Protein AF-A0A0W7WQQ8-F1 (afdb_monomer)

Structure (mmCIF, N/CA/C/O backbone):
data_AF-A0A0W7WQQ8-F1
#
_entry.id   AF-A0A0W7WQQ8-F1
#
loop_
_atom_site.group_PDB
_atom_site.id
_atom_site.type_symbol
_atom_site.label_atom_id
_atom_site.label_alt_id
_atom_site.label_comp_id
_atom_site.label_asym_id
_atom_site.label_entity_id
_atom_site.label_seq_id
_atom_site.pdbx_PDB_ins_code
_atom_site.Cartn_x
_atom_site.Cartn_y
_atom_site.Cartn_z
_atom_site.occupancy
_atom_site.B_iso_or_equiv
_atom_site.auth_seq_id
_atom_site.auth_comp_id
_atom_site.auth_asym_id
_atom_site.auth_atom_id
_atom_site.pdbx_PDB_model_num
ATOM 1 N N . MET A 1 1 ? 12.202 11.917 -20.522 1.00 58.84 1 MET A N 1
ATOM 2 C CA . MET A 1 1 ? 11.085 10.964 -20.682 1.00 58.84 1 MET A CA 1
ATOM 3 C C . MET A 1 1 ? 10.597 10.649 -19.288 1.00 58.84 1 MET A C 1
ATOM 5 O O . MET A 1 1 ? 11.423 10.273 -18.470 1.00 58.84 1 MET A O 1
ATOM 9 N N . THR A 1 2 ? 9.330 10.904 -18.974 1.00 77.31 2 THR A N 1
ATOM 10 C CA . THR A 1 2 ? 8.872 10.809 -17.581 1.00 77.31 2 THR A CA 1
ATOM 11 C C . THR A 1 2 ? 7.904 9.649 -17.459 1.00 77.31 2 THR A C 1
ATOM 13 O O . THR A 1 2 ? 6.738 9.777 -17.823 1.00 77.31 2 THR A O 1
ATOM 16 N N . ASN A 1 3 ? 8.406 8.512 -16.980 1.00 90.31 3 ASN A N 1
ATOM 17 C CA . ASN A 1 3 ? 7.545 7.451 -16.470 1.00 90.31 3 ASN A CA 1
ATOM 18 C C . ASN A 1 3 ? 6.736 8.004 -15.294 1.00 90.31 3 ASN A C 1
ATOM 20 O O . ASN A 1 3 ? 7.188 8.909 -14.591 1.00 90.31 3 ASN A O 1
ATOM 24 N N . ARG A 1 4 ? 5.525 7.494 -15.089 1.00 94.44 4 ARG A N 1
ATOM 25 C CA . ARG A 1 4 ? 4.642 7.935 -14.010 1.00 94.44 4 ARG A CA 1
ATOM 26 C C . ARG A 1 4 ? 3.781 6.781 -13.530 1.00 94.44 4 ARG A C 1
ATOM 28 O O . ARG A 1 4 ? 3.234 6.036 -14.337 1.00 94.44 4 ARG A O 1
ATOM 35 N N . ILE A 1 5 ? 3.630 6.689 -12.215 1.00 97.19 5 ILE A N 1
ATOM 36 C CA . ILE A 1 5 ? 2.663 5.816 -11.552 1.00 97.19 5 ILE A CA 1
ATOM 37 C C . ILE A 1 5 ? 1.485 6.700 -11.133 1.00 97.19 5 ILE A C 1
ATOM 39 O O . ILE A 1 5 ? 1.656 7.607 -10.321 1.00 97.19 5 ILE A O 1
ATOM 43 N N . ASP A 1 6 ? 0.311 6.455 -11.711 1.00 97.12 6 ASP A N 1
ATOM 44 C CA . ASP A 1 6 ? -0.945 7.137 -11.365 1.00 97.12 6 ASP A CA 1
ATOM 45 C C . ASP A 1 6 ? -1.723 6.385 -10.275 1.00 97.12 6 ASP A C 1
ATOM 47 O O . ASP A 1 6 ? -2.440 6.998 -9.477 1.00 97.12 6 ASP A O 1
ATOM 51 N N . GLN A 1 7 ? -1.544 5.061 -10.229 1.00 96.06 7 GLN A N 1
ATOM 52 C CA . GLN A 1 7 ? -1.990 4.172 -9.162 1.00 96.06 7 GLN A CA 1
ATOM 53 C C . GLN A 1 7 ? -0.944 3.061 -8.939 1.00 96.06 7 GLN A C 1
ATOM 55 O O . GLN A 1 7 ? -0.397 2.548 -9.917 1.00 96.06 7 GLN A O 1
ATOM 60 N N . PRO A 1 8 ? -0.652 2.662 -7.695 1.00 97.19 8 PRO A N 1
ATOM 61 C CA . PRO A 1 8 ? -1.158 3.248 -6.457 1.00 97.19 8 PRO A CA 1
ATOM 62 C C . PRO A 1 8 ? -0.500 4.607 -6.161 1.00 97.19 8 PRO A C 1
ATOM 64 O O . PRO A 1 8 ? 0.622 4.880 -6.595 1.00 97.19 8 PRO A O 1
ATOM 67 N N . ARG A 1 9 ? -1.194 5.468 -5.416 1.00 96.44 9 ARG A N 1
ATOM 68 C CA . ARG A 1 9 ? -0.664 6.744 -4.920 1.00 96.44 9 ARG A CA 1
ATOM 69 C C . ARG A 1 9 ? 0.038 6.558 -3.580 1.00 96.44 9 ARG A C 1
ATOM 71 O O . ARG A 1 9 ? -0.029 5.507 -2.941 1.00 96.44 9 ARG A O 1
ATOM 78 N N . LYS A 1 10 ? 0.735 7.613 -3.149 1.00 96.56 10 LYS A N 1
ATOM 79 C CA . LYS A 1 10 ? 1.435 7.637 -1.864 1.00 96.56 10 LYS A CA 1
ATOM 80 C C . LYS A 1 10 ? 0.469 7.289 -0.723 1.00 96.56 10 LYS A C 1
ATOM 82 O O . LYS A 1 10 ? -0.518 7.982 -0.519 1.00 96.56 10 LYS A O 1
ATOM 87 N N . LEU A 1 11 ? 0.843 6.272 0.048 1.00 96.75 11 LEU A N 1
ATOM 88 C CA . LEU A 1 11 ? 0.144 5.708 1.200 1.00 96.75 11 LEU A CA 1
ATOM 89 C C . LEU A 1 11 ? -1.204 5.048 0.895 1.00 96.75 11 LEU A C 1
ATOM 91 O O . LEU A 1 11 ? -1.916 4.738 1.847 1.00 96.75 11 LEU A O 1
ATOM 95 N N . ASP A 1 12 ? -1.541 4.761 -0.363 1.00 97.94 12 ASP A N 1
ATOM 96 C CA . ASP A 1 12 ? -2.724 3.949 -0.671 1.00 97.94 12 ASP A CA 1
ATOM 97 C C . ASP A 1 12 ? -2.625 2.568 -0.002 1.00 97.94 12 ASP A C 1
ATOM 99 O O . ASP A 1 12 ? -1.546 1.971 0.078 1.00 97.94 12 ASP A O 1
ATOM 103 N N . LEU A 1 13 ? -3.762 2.052 0.474 1.00 98.19 13 LEU A N 1
ATOM 104 C CA . LEU A 1 13 ? -3.860 0.687 0.988 1.00 98.19 13 LEU A CA 1
ATOM 105 C C . LEU A 1 13 ? -4.047 -0.287 -0.175 1.00 98.19 13 LEU A C 1
ATOM 107 O O . LEU A 1 13 ? -5.124 -0.362 -0.770 1.00 98.19 13 LEU A O 1
ATOM 111 N N . VAL A 1 14 ? -3.012 -1.067 -0.466 1.00 98.19 14 VAL A N 1
ATOM 112 C CA . VAL A 1 14 ? -3.006 -2.057 -1.545 1.00 98.19 14 VAL A CA 1
ATOM 113 C C . VAL A 1 14 ? -3.197 -3.474 -1.006 1.00 98.19 14 VAL A C 1
ATOM 115 O O . VAL A 1 14 ? -2.813 -3.793 0.122 1.00 98.19 14 VAL A O 1
ATOM 118 N N . GLY A 1 15 ? -3.818 -4.326 -1.819 1.00 97.56 15 GLY A N 1
ATOM 119 C CA . GLY A 1 15 ? -3.999 -5.749 -1.540 1.00 97.56 15 GLY A CA 1
ATOM 120 C C . GLY A 1 15 ? -2.983 -6.627 -2.268 1.00 97.56 15 GLY A C 1
ATOM 121 O O . GLY A 1 15 ? -1.928 -6.163 -2.698 1.00 97.56 15 GLY A O 1
ATOM 122 N N . ASN A 1 16 ? -3.337 -7.903 -2.418 1.00 96.81 16 ASN A N 1
ATOM 123 C CA . ASN A 1 16 ? -2.688 -8.812 -3.355 1.00 96.81 16 ASN A CA 1
ATOM 124 C C . ASN A 1 16 ? -3.707 -9.246 -4.428 1.00 96.81 16 ASN A C 1
ATOM 126 O O . ASN A 1 16 ? -4.750 -9.782 -4.044 1.00 96.81 16 ASN A O 1
ATOM 130 N N . PRO A 1 17 ? -3.432 -9.063 -5.735 1.00 97.88 17 PRO A N 1
ATOM 131 C CA . PRO A 1 17 ? -2.242 -8.427 -6.314 1.00 97.88 17 PRO A CA 1
ATOM 132 C C . PRO A 1 17 ? -2.162 -6.920 -6.036 1.00 97.88 17 PRO A C 1
ATOM 134 O O . PRO A 1 17 ? -3.173 -6.265 -5.783 1.00 97.88 17 PRO A O 1
ATOM 137 N N . VAL A 1 18 ? -0.953 -6.358 -6.121 1.00 98.25 18 VAL A N 1
ATOM 138 C CA . VAL A 1 18 ? -0.763 -4.903 -6.184 1.00 98.25 18 VAL A CA 1
ATOM 139 C C . VAL A 1 18 ? -1.057 -4.456 -7.613 1.00 98.25 18 VAL A C 1
ATOM 141 O O . VAL A 1 18 ? -0.478 -4.972 -8.567 1.00 98.25 18 VAL A O 1
ATOM 144 N N . HIS A 1 19 ? -1.972 -3.504 -7.767 1.00 97.94 19 HIS A N 1
ATOM 145 C CA . HIS A 1 19 ? -2.362 -2.960 -9.064 1.00 97.94 19 HIS A CA 1
ATOM 146 C C . HIS A 1 19 ? -1.554 -1.703 -9.370 1.00 97.94 19 HIS A C 1
ATOM 148 O O . HIS A 1 19 ? -1.648 -0.724 -8.636 1.00 97.94 19 HIS A O 1
ATOM 154 N N . LEU A 1 20 ? -0.787 -1.732 -10.455 1.00 97.56 20 LEU A N 1
ATOM 155 C CA . LEU A 1 20 ? -0.003 -0.608 -10.949 1.00 97.56 20 LEU A CA 1
ATOM 156 C C . LEU A 1 20 ? -0.658 -0.077 -12.219 1.00 97.56 20 LEU A C 1
ATOM 158 O O . LEU A 1 20 ? -1.028 -0.852 -13.098 1.00 97.56 20 LEU A O 1
ATOM 162 N N . GLY A 1 21 ? -0.765 1.234 -12.355 1.00 97.88 21 GLY A N 1
ATOM 163 C CA . GLY A 1 21 ? -1.233 1.873 -13.573 1.00 97.88 21 GLY A CA 1
ATOM 164 C C . GLY A 1 21 ? -0.631 3.253 -13.738 1.00 97.88 21 GLY A C 1
ATOM 165 O O . GLY A 1 21 ? -0.329 3.933 -12.756 1.00 97.88 21 GLY A O 1
ATOM 166 N N . GLY A 1 22 ? -0.442 3.659 -14.985 1.00 97.06 22 GLY A N 1
ATOM 167 C CA . GLY A 1 22 ? 0.186 4.931 -15.294 1.00 97.06 22 GLY A CA 1
ATOM 168 C C . GLY A 1 22 ? 0.561 5.057 -16.758 1.00 97.06 22 GLY A C 1
ATOM 169 O O . GLY A 1 22 ? -0.063 4.449 -17.630 1.00 97.06 22 GLY A O 1
ATOM 170 N N . ILE A 1 23 ? 1.582 5.872 -17.012 1.00 95.69 23 ILE A N 1
ATOM 171 C CA . ILE A 1 23 ? 2.083 6.179 -18.350 1.00 95.69 23 ILE A CA 1
ATOM 172 C C . ILE A 1 23 ? 3.601 6.020 -18.347 1.00 95.69 23 ILE A C 1
ATOM 174 O O . ILE A 1 23 ? 4.276 6.490 -17.429 1.00 95.69 23 ILE A O 1
ATOM 178 N N . GLY A 1 24 ? 4.149 5.373 -19.368 1.00 93.56 24 GLY A N 1
ATOM 179 C CA . GLY A 1 24 ? 5.587 5.170 -19.472 1.00 93.56 24 GLY A CA 1
ATOM 180 C C . GLY A 1 24 ? 6.031 4.773 -20.870 1.00 93.56 24 GLY A C 1
ATOM 181 O O . GLY A 1 24 ? 5.213 4.489 -21.743 1.00 93.56 24 GLY A O 1
ATOM 182 N N . THR A 1 25 ? 7.341 4.784 -21.064 1.00 91.31 25 THR A N 1
ATOM 183 C CA . THR A 1 25 ? 8.018 4.230 -22.238 1.00 91.31 25 THR A CA 1
ATOM 184 C C . THR A 1 25 ? 9.347 3.660 -21.776 1.00 91.31 25 THR A C 1
ATOM 186 O O . THR A 1 25 ? 9.940 4.173 -20.832 1.00 91.31 25 THR A O 1
ATOM 189 N N . GLY A 1 26 ? 9.826 2.633 -22.461 1.00 85.12 26 GLY A N 1
ATOM 190 C CA . GLY A 1 26 ? 11.171 2.115 -22.269 1.00 85.12 26 GLY A CA 1
ATOM 191 C C . GLY A 1 26 ? 11.833 1.783 -23.591 1.00 85.12 26 GLY A C 1
ATOM 192 O O . GLY A 1 26 ? 11.204 1.861 -24.653 1.00 85.12 26 GLY A O 1
ATOM 193 N N . HIS A 1 27 ? 13.105 1.400 -23.526 1.00 83.69 27 HIS A N 1
ATOM 194 C CA . HIS A 1 27 ? 13.779 0.788 -24.665 1.00 83.69 27 HIS A CA 1
ATOM 195 C C . HIS A 1 27 ? 12.968 -0.430 -25.140 1.00 83.69 27 HIS A C 1
ATOM 197 O O . HIS A 1 27 ? 12.529 -1.232 -24.317 1.00 83.69 27 HIS A O 1
ATOM 203 N N . GLU A 1 28 ? 12.688 -0.518 -26.445 1.00 85.94 28 GLU A N 1
ATOM 204 C CA . GLU A 1 28 ? 11.826 -1.565 -27.030 1.00 85.94 28 GLU A CA 1
ATOM 205 C C . GLU A 1 28 ? 10.435 -1.665 -26.370 1.00 85.94 28 GLU A C 1
ATOM 207 O O . GLU A 1 28 ? 9.842 -2.738 -26.265 1.00 85.94 28 GLU A O 1
ATOM 212 N N . ALA A 1 29 ? 9.923 -0.533 -25.877 1.00 89.56 29 ALA A N 1
ATOM 213 C CA . ALA A 1 29 ? 8.667 -0.427 -25.140 1.00 89.56 29 ALA A CA 1
ATOM 214 C C . ALA A 1 29 ? 8.639 -1.256 -23.846 1.00 89.56 29 ALA A C 1
ATOM 216 O O . ALA A 1 29 ? 7.561 -1.490 -23.314 1.00 89.56 29 ALA A O 1
ATOM 217 N N . THR A 1 30 ? 9.784 -1.707 -23.327 1.00 94.06 30 THR A N 1
ATOM 218 C CA . THR A 1 30 ? 9.840 -2.577 -22.148 1.00 94.06 30 THR A CA 1
ATOM 219 C C . THR A 1 30 ? 10.095 -1.772 -20.881 1.00 94.06 30 THR A C 1
ATOM 221 O O . THR A 1 30 ? 11.072 -1.032 -20.771 1.00 94.06 30 THR A O 1
ATOM 224 N N . LEU A 1 31 ? 9.214 -1.950 -19.900 1.00 95.69 31 LEU A N 1
ATOM 225 C CA . LEU A 1 31 ? 9.344 -1.426 -18.548 1.00 95.69 31 LEU A CA 1
ATOM 226 C C . LEU A 1 31 ? 9.397 -2.573 -17.550 1.00 95.69 31 LEU A C 1
ATOM 228 O O . LEU A 1 31 ? 8.853 -3.654 -17.771 1.00 95.69 31 LEU A O 1
ATOM 232 N N . HIS A 1 32 ? 10.013 -2.297 -16.413 1.00 97.50 32 HIS A N 1
ATOM 233 C CA . HIS A 1 32 ? 10.100 -3.206 -15.287 1.00 97.50 32 HIS A CA 1
ATOM 234 C C . HIS A 1 32 ? 9.329 -2.636 -14.109 1.00 97.50 32 HIS A C 1
ATOM 236 O O . HIS A 1 32 ? 9.222 -1.418 -13.953 1.00 97.50 32 HIS A O 1
ATOM 242 N N . TYR A 1 33 ? 8.812 -3.521 -1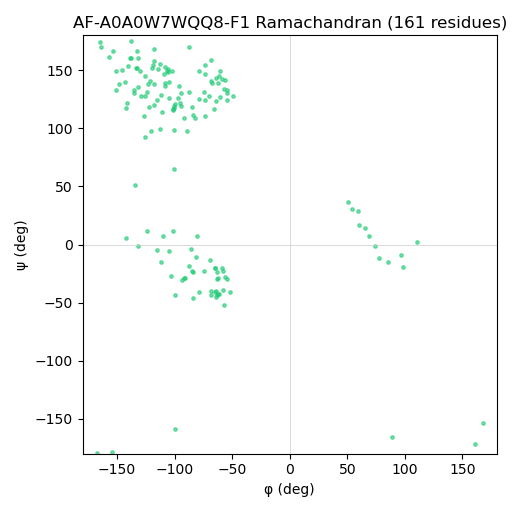3.263 1.00 98.12 33 TYR A N 1
ATOM 243 C CA . TYR A 1 33 ? 8.335 -3.144 -11.944 1.00 98.12 33 TYR A CA 1
ATOM 244 C C . TYR A 1 33 ? 9.104 -3.886 -10.857 1.00 98.12 33 TYR A C 1
ATOM 246 O O . TYR A 1 33 ? 9.551 -5.018 -11.051 1.00 98.12 33 TYR A O 1
ATOM 254 N N . ARG A 1 34 ? 9.200 -3.256 -9.686 1.00 98.50 34 ARG A N 1
ATOM 255 C CA . ARG A 1 34 ? 9.653 -3.871 -8.434 1.00 98.50 34 ARG A CA 1
ATOM 256 C C . ARG A 1 34 ? 8.717 -3.451 -7.310 1.00 98.50 34 ARG A C 1
ATOM 258 O O . ARG A 1 34 ? 8.432 -2.268 -7.161 1.00 98.50 34 ARG A O 1
ATOM 265 N N . VAL A 1 35 ? 8.239 -4.409 -6.526 1.00 98.69 35 VAL A N 1
ATOM 266 C CA . VAL A 1 35 ? 7.456 -4.168 -5.309 1.00 98.69 35 VAL A CA 1
ATOM 267 C C . VAL A 1 35 ? 8.180 -4.816 -4.141 1.00 98.69 35 VAL A C 1
ATOM 269 O O . VAL A 1 35 ? 8.349 -6.033 -4.143 1.00 98.69 35 VAL A O 1
ATOM 272 N N . GLY A 1 36 ? 8.606 -4.033 -3.152 1.00 98.25 36 GLY A N 1
ATOM 273 C CA . GLY A 1 36 ? 9.372 -4.572 -2.029 1.00 98.25 36 GLY A CA 1
ATOM 274 C C . GLY A 1 36 ? 9.471 -3.657 -0.819 1.00 98.25 36 GLY A C 1
ATOM 275 O O . GLY A 1 36 ? 9.033 -2.511 -0.854 1.00 98.25 36 GLY A O 1
ATOM 276 N N . ASP A 1 37 ? 10.058 -4.174 0.256 1.00 97.69 37 ASP A N 1
ATOM 277 C CA . ASP A 1 37 ? 10.292 -3.451 1.516 1.00 97.69 37 ASP A CA 1
ATOM 278 C C . ASP A 1 37 ? 11.766 -3.428 1.952 1.00 97.69 37 ASP A C 1
ATOM 280 O O . ASP A 1 37 ? 12.080 -3.065 3.084 1.00 97.69 37 ASP A O 1
ATOM 284 N N . GLY A 1 38 ? 12.671 -3.840 1.062 1.00 95.56 38 GLY A N 1
ATOM 285 C CA . GLY A 1 38 ? 14.097 -4.008 1.344 1.00 95.56 38 GLY A CA 1
ATOM 286 C C . GLY A 1 38 ? 14.465 -5.365 1.954 1.00 95.56 38 GLY A C 1
ATOM 287 O O . GLY A 1 38 ? 15.637 -5.727 1.914 1.00 95.56 38 GLY A O 1
ATOM 288 N N . HIS A 1 39 ? 13.499 -6.140 2.463 1.00 96.62 39 HIS A N 1
ATOM 289 C CA . HIS A 1 39 ? 13.713 -7.518 2.921 1.00 96.62 39 HIS A CA 1
ATOM 290 C C . HIS A 1 39 ? 13.258 -8.543 1.876 1.00 96.62 39 HIS A C 1
ATOM 292 O O . HIS A 1 39 ? 13.938 -9.537 1.626 1.00 96.62 39 HIS A O 1
ATOM 298 N N . ALA A 1 40 ? 12.098 -8.311 1.263 1.00 97.75 40 ALA A N 1
ATOM 299 C CA . ALA A 1 40 ? 11.599 -9.107 0.154 1.00 97.75 40 ALA A CA 1
ATOM 300 C C . ALA A 1 40 ? 11.175 -8.199 -0.999 1.00 97.75 40 ALA A C 1
ATOM 302 O O . ALA A 1 40 ? 10.702 -7.079 -0.794 1.00 97.75 40 ALA A O 1
ATOM 303 N N . GLU A 1 41 ? 11.305 -8.713 -2.217 1.00 97.75 41 GLU A N 1
ATOM 304 C CA . GLU A 1 41 ? 10.871 -8.027 -3.423 1.00 97.75 41 GLU A CA 1
ATOM 305 C C . GLU A 1 41 ? 10.238 -8.990 -4.425 1.00 97.75 41 GLU A C 1
ATO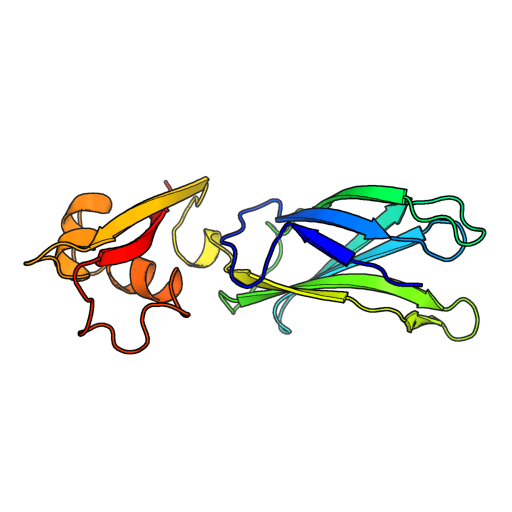M 307 O O . GLU A 1 41 ? 10.520 -10.189 -4.448 1.00 97.75 41 GLU A O 1
ATOM 312 N N . VAL A 1 42 ? 9.362 -8.434 -5.254 1.00 98.31 42 VAL A N 1
ATOM 313 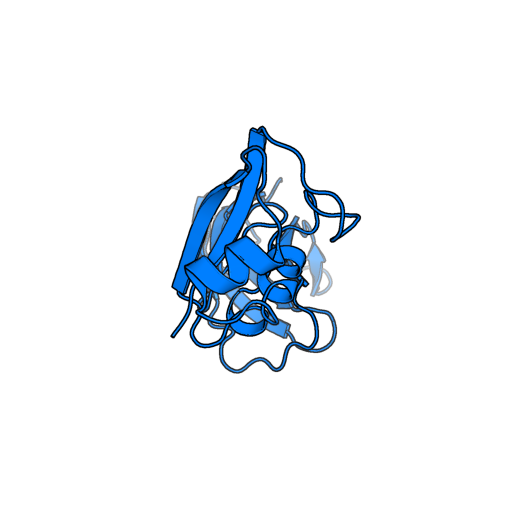C CA . VAL A 1 42 ? 8.793 -9.081 -6.431 1.00 98.31 42 VAL A CA 1
ATOM 314 C C . VAL A 1 42 ? 9.047 -8.179 -7.619 1.00 98.31 42 VAL A C 1
ATOM 316 O O . VAL A 1 42 ? 8.698 -6.998 -7.591 1.00 98.31 42 VAL A O 1
ATOM 319 N N . THR A 1 43 ? 9.628 -8.744 -8.667 1.00 98.25 43 THR A N 1
ATOM 320 C CA . THR A 1 43 ? 9.934 -8.036 -9.905 1.00 98.25 43 THR A CA 1
ATOM 321 C C . THR A 1 43 ? 9.179 -8.642 -11.079 1.00 98.25 43 THR A C 1
ATOM 323 O O . THR A 1 43 ? 8.730 -9.789 -11.043 1.00 98.25 43 THR A O 1
ATOM 326 N N . GLY A 1 44 ? 9.009 -7.849 -12.127 1.00 97.81 44 GLY A N 1
ATOM 327 C CA . GLY A 1 44 ? 8.450 -8.292 -13.396 1.00 97.81 44 GLY A CA 1
ATOM 328 C C . GLY A 1 44 ? 8.665 -7.239 -14.470 1.00 97.81 44 GLY A C 1
ATOM 329 O O . GLY A 1 44 ? 9.276 -6.199 -14.220 1.00 97.81 44 GLY A O 1
ATOM 330 N N . HIS A 1 45 ? 8.181 -7.515 -15.673 1.00 97.12 45 HIS A N 1
ATOM 331 C CA . HIS A 1 45 ? 8.273 -6.604 -16.806 1.00 97.12 45 HIS A CA 1
ATOM 332 C C . HIS A 1 45 ? 6.971 -6.602 -17.602 1.00 97.12 45 HIS A C 1
ATOM 334 O O . HIS A 1 45 ? 6.145 -7.507 -17.469 1.00 97.12 45 HIS A O 1
ATOM 340 N N . PHE A 1 46 ? 6.777 -5.554 -18.390 1.00 96.25 46 PHE A N 1
ATOM 341 C CA . PHE A 1 46 ? 5.611 -5.360 -19.238 1.00 96.25 46 PHE A CA 1
ATOM 342 C C . PHE A 1 46 ? 5.951 -4.407 -20.381 1.00 96.25 46 PHE A C 1
ATOM 344 O O . PHE A 1 46 ? 6.910 -3.639 -20.298 1.00 96.25 46 PHE A O 1
ATOM 351 N N . ASN A 1 47 ? 5.132 -4.431 -21.430 1.00 95.00 47 ASN A N 1
ATOM 352 C CA . ASN A 1 47 ? 5.271 -3.508 -22.545 1.00 95.00 47 ASN A CA 1
ATOM 353 C C . ASN A 1 47 ? 4.343 -2.299 -22.383 1.00 95.00 47 ASN A C 1
ATOM 355 O O . ASN A 1 47 ? 3.170 -2.448 -22.035 1.00 95.00 47 ASN A O 1
ATOM 359 N N . ALA A 1 48 ? 4.862 -1.105 -22.656 1.00 93.44 48 ALA A N 1
ATOM 360 C CA . ALA A 1 48 ? 4.105 0.134 -22.755 1.00 93.44 48 ALA A CA 1
ATOM 361 C C . ALA A 1 48 ? 4.794 1.093 -23.735 1.00 93.44 48 ALA A C 1
ATOM 363 O O . ALA A 1 48 ? 5.998 1.334 -23.640 1.00 93.44 48 ALA A O 1
ATOM 364 N N . GLY A 1 49 ? 4.012 1.677 -24.643 1.00 88.56 49 GLY A N 1
ATOM 365 C CA . GLY A 1 49 ? 4.518 2.639 -25.621 1.00 88.56 49 GLY A CA 1
ATOM 366 C C . GLY A 1 49 ? 5.022 2.006 -26.918 1.00 88.56 49 GLY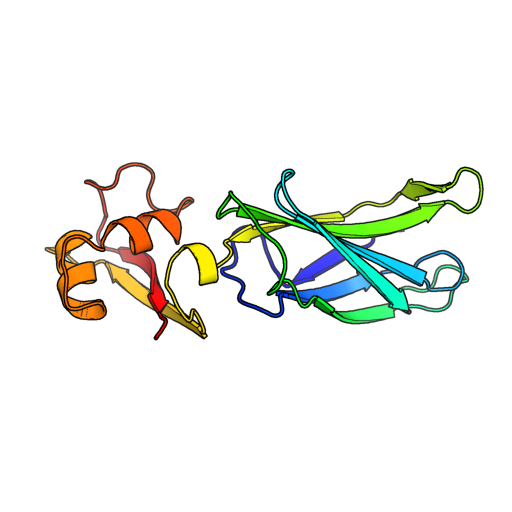 A C 1
ATOM 367 O O . GLY A 1 49 ? 4.708 0.854 -27.214 1.00 88.56 49 GLY A O 1
ATOM 368 N N . GLY A 1 50 ? 5.757 2.796 -27.707 1.00 80.69 50 GLY A N 1
ATOM 369 C CA . GLY A 1 50 ? 6.178 2.452 -29.077 1.00 80.69 50 GLY A CA 1
ATOM 370 C C . GLY A 1 50 ? 7.647 2.049 -29.247 1.00 80.69 50 GLY A C 1
ATOM 371 O O . GLY A 1 50 ? 8.045 1.642 -30.333 1.00 80.69 50 GLY A O 1
ATOM 372 N N . GLY A 1 51 ? 8.469 2.136 -28.195 1.00 74.31 51 GLY A N 1
ATOM 373 C CA . GLY A 1 51 ? 9.882 1.730 -28.223 1.00 74.31 51 GLY A CA 1
ATOM 374 C C . GLY A 1 51 ? 10.843 2.709 -28.908 1.00 74.31 51 GLY A C 1
ATOM 375 O O . GLY A 1 51 ? 12.051 2.600 -28.694 1.00 74.31 51 GLY A O 1
ATOM 376 N N . SER A 1 52 ? 10.328 3.710 -29.630 1.00 81.00 52 SER A N 1
ATOM 377 C CA . SER A 1 52 ? 11.066 4.874 -30.150 1.00 81.00 52 SER A CA 1
ATOM 378 C C . SER A 1 52 ? 10.858 6.151 -29.322 1.00 81.00 52 SER A C 1
ATOM 380 O O . SER A 1 52 ? 11.287 7.233 -29.721 1.00 81.00 52 SER A O 1
ATOM 382 N N . GLY A 1 53 ? 10.266 6.026 -28.129 1.00 78.81 53 GLY A N 1
ATOM 383 C CA . GLY A 1 53 ? 10.075 7.119 -27.169 1.00 78.81 53 GLY A CA 1
ATOM 384 C C . GLY A 1 53 ? 8.624 7.567 -26.984 1.00 78.81 53 GLY A C 1
ATOM 385 O O . GLY A 1 53 ? 8.375 8.493 -26.213 1.00 78.81 53 GLY A O 1
ATOM 386 N N . GLU A 1 54 ? 7.664 6.927 -27.654 1.00 90.44 54 GLU A N 1
ATOM 387 C CA . GLU A 1 54 ? 6.234 7.167 -27.471 1.00 90.44 54 GLU A CA 1
ATOM 388 C C . GLU A 1 54 ? 5.752 6.563 -26.153 1.00 90.44 54 GLU A C 1
ATOM 390 O O . GLU A 1 54 ? 5.875 5.360 -25.922 1.00 90.44 54 GLU A O 1
ATOM 395 N N . HIS A 1 55 ? 5.135 7.385 -25.310 1.00 92.38 55 HIS A N 1
ATOM 396 C CA . HIS A 1 55 ? 4.528 6.942 -24.061 1.00 92.38 55 HIS A CA 1
ATOM 397 C C . HIS A 1 55 ? 3.220 6.186 -24.291 1.00 92.38 55 HIS A C 1
ATOM 399 O O . HIS A 1 55 ? 2.319 6.672 -24.974 1.00 92.38 55 HIS A O 1
ATOM 405 N N . GLY A 1 56 ? 3.087 5.027 -23.650 1.00 94.06 56 GLY A N 1
ATOM 406 C CA . GLY A 1 56 ? 1.850 4.256 -23.595 1.00 94.06 56 GLY A CA 1
ATOM 407 C C . GLY A 1 56 ? 1.264 4.214 -22.190 1.00 94.06 56 GLY A C 1
ATOM 408 O O . GLY A 1 56 ? 1.974 4.354 -21.191 1.00 94.06 56 GLY A O 1
ATOM 409 N N . GLN A 1 57 ? -0.049 4.003 -22.114 1.00 96.12 57 GLN A N 1
ATOM 410 C CA . GLN A 1 57 ? -0.703 3.652 -20.857 1.00 96.12 57 GLN A CA 1
ATOM 411 C C . GLN A 1 57 ? -0.370 2.208 -20.486 1.00 96.12 57 GLN A C 1
ATOM 413 O O . GLN A 1 57 ? -0.269 1.346 -21.359 1.00 96.12 57 GLN A O 1
ATOM 418 N N . PHE A 1 58 ? -0.260 1.935 -19.191 1.00 96.38 58 PHE A N 1
ATOM 419 C CA . PHE A 1 58 ? -0.114 0.578 -18.682 1.00 96.38 58 PHE A CA 1
ATOM 420 C C . PHE A 1 58 ? -1.053 0.313 -17.509 1.00 96.38 58 PHE A C 1
ATOM 422 O O . PHE A 1 58 ? -1.397 1.215 -16.743 1.00 96.38 58 PHE A O 1
ATOM 429 N N . HIS A 1 59 ? -1.425 -0.958 -17.353 1.00 97.75 59 HIS A N 1
ATOM 430 C CA . HIS A 1 59 ? -2.059 -1.495 -16.155 1.00 97.75 59 HIS A CA 1
ATOM 431 C C . HIS A 1 59 ? -1.514 -2.903 -15.916 1.00 97.75 59 HIS A C 1
ATOM 433 O O . HIS A 1 59 ? -1.694 -3.797 -16.740 1.00 97.75 59 HIS A O 1
ATOM 439 N N . VAL A 1 60 ? -0.835 -3.094 -14.790 1.00 97.62 60 VAL A N 1
ATOM 440 C CA . VAL A 1 60 ? -0.148 -4.334 -14.425 1.00 97.62 60 VAL A CA 1
ATOM 441 C C . VAL A 1 60 ? -0.624 -4.796 -13.056 1.00 97.62 60 VAL A C 1
ATOM 443 O O . VAL A 1 60 ? -0.907 -3.987 -12.173 1.00 97.62 60 VAL A O 1
ATOM 446 N N . LYS A 1 61 ? -0.714 -6.113 -12.874 1.00 98.31 61 LYS A N 1
ATOM 447 C CA . LYS A 1 61 ? -0.993 -6.746 -11.583 1.00 98.31 61 LYS A CA 1
ATOM 448 C C . LYS A 1 61 ? 0.267 -7.466 -11.120 1.00 98.31 61 LYS A C 1
ATOM 450 O O . LYS A 1 61 ? 0.677 -8.434 -11.752 1.00 98.31 61 LYS A O 1
ATOM 455 N N . ALA A 1 62 ? 0.861 -7.003 -10.030 1.00 98.00 62 ALA A N 1
ATOM 456 C CA . ALA A 1 62 ? 1.978 -7.674 -9.384 1.00 98.00 62 ALA A CA 1
ATOM 457 C C . ALA A 1 62 ? 1.436 -8.619 -8.301 1.00 98.00 62 ALA A C 1
ATOM 459 O O . ALA A 1 62 ? 0.935 -8.159 -7.274 1.00 98.00 62 ALA A O 1
ATOM 460 N N . ASP A 1 63 ? 1.507 -9.934 -8.527 1.00 98.06 63 ASP A N 1
ATOM 461 C CA . ASP A 1 63 ? 1.214 -10.918 -7.477 1.00 98.06 63 ASP A CA 1
ATOM 462 C C . ASP A 1 63 ? 2.371 -10.958 -6.478 1.00 98.06 63 ASP A C 1
ATOM 464 O O . ASP A 1 63 ? 3.476 -11.406 -6.785 1.00 98.06 63 ASP A O 1
ATOM 468 N N . VAL A 1 64 ? 2.100 -10.473 -5.272 1.00 97.75 64 VAL A N 1
ATOM 469 C CA . VAL A 1 64 ? 3.060 -10.386 -4.173 1.00 97.75 64 VAL A CA 1
ATOM 470 C C . VAL A 1 64 ? 2.751 -11.371 -3.046 1.00 97.75 64 VAL A C 1
ATOM 472 O O . VAL A 1 64 ? 3.408 -11.351 -2.006 1.00 97.75 64 VAL A O 1
ATOM 475 N N . GLY A 1 65 ? 1.782 -12.272 -3.234 1.00 94.44 65 GLY A N 1
ATOM 476 C CA . GLY A 1 65 ? 1.270 -13.145 -2.172 1.00 94.44 65 GLY A CA 1
ATOM 477 C C . GLY A 1 65 ? 2.295 -14.126 -1.598 1.00 94.44 65 GLY A C 1
ATOM 478 O O . GLY A 1 65 ? 2.164 -14.568 -0.456 1.00 94.44 65 GLY A O 1
ATOM 479 N N . LYS A 1 66 ? 3.339 -14.462 -2.367 1.00 94.81 66 LYS A N 1
ATOM 480 C CA . LYS A 1 66 ? 4.425 -15.352 -1.922 1.00 94.81 66 LYS A CA 1
ATOM 481 C C . LYS A 1 66 ? 5.560 -14.616 -1.204 1.00 94.81 66 LYS A C 1
ATOM 483 O O . LYS A 1 66 ?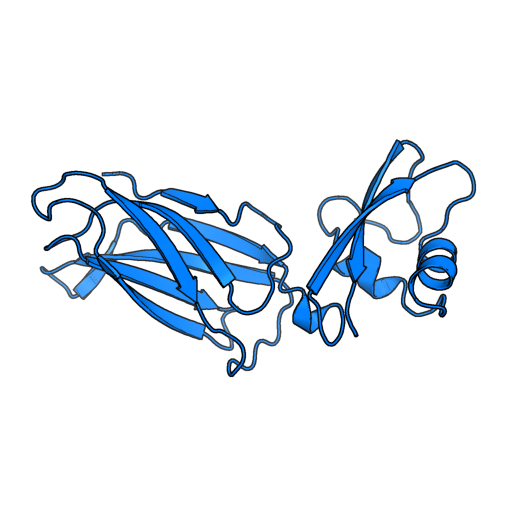 6.320 -15.263 -0.480 1.00 94.81 66 LYS A O 1
ATOM 488 N N . ALA A 1 67 ? 5.671 -13.300 -1.378 1.00 96.62 67 ALA A N 1
ATOM 489 C CA . ALA A 1 67 ? 6.741 -12.509 -0.787 1.00 96.62 67 ALA A CA 1
ATOM 490 C C . ALA A 1 67 ? 6.601 -12.433 0.739 1.00 96.62 67 ALA A C 1
ATOM 492 O O . ALA A 1 67 ? 5.505 -12.319 1.292 1.00 96.62 67 ALA A O 1
ATOM 493 N N . LYS A 1 68 ? 7.735 -12.508 1.440 1.00 96.50 68 LYS A N 1
ATOM 494 C CA . LYS A 1 68 ? 7.803 -12.467 2.906 1.00 96.50 68 LYS A CA 1
ATOM 495 C C . LYS A 1 68 ? 8.217 -11.078 3.377 1.00 96.50 68 LYS A C 1
ATOM 497 O O . LYS A 1 68 ? 9.291 -10.900 3.946 1.00 96.50 68 LYS A O 1
ATOM 502 N N . PHE A 1 69 ? 7.359 -10.097 3.106 1.00 97.69 69 PHE A N 1
ATOM 503 C CA . PHE A 1 69 ? 7.545 -8.733 3.598 1.00 97.69 69 PHE A CA 1
ATOM 504 C C . PHE A 1 69 ? 7.543 -8.707 5.129 1.00 97.69 69 PHE A C 1
ATOM 506 O O . PHE A 1 69 ? 6.790 -9.449 5.766 1.00 97.69 69 PHE A O 1
ATOM 513 N N . GLN A 1 70 ? 8.348 -7.827 5.705 1.00 97.06 70 GLN A N 1
ATOM 514 C CA . GLN A 1 70 ? 8.476 -7.530 7.129 1.00 97.06 70 GLN A CA 1
ATOM 515 C C . GLN A 1 70 ? 7.973 -6.123 7.487 1.00 97.06 70 GLN A C 1
ATOM 517 O O . GLN A 1 70 ? 7.693 -5.868 8.658 1.00 97.06 70 GLN A O 1
ATOM 522 N N . SER A 1 71 ? 7.784 -5.246 6.499 1.00 96.75 71 SER A N 1
ATOM 523 C CA . SER A 1 71 ? 7.197 -3.914 6.663 1.00 96.75 71 SER A CA 1
ATOM 524 C C . SER A 1 71 ? 5.773 -3.847 6.121 1.00 96.75 71 SER A C 1
ATOM 526 O O . SER A 1 71 ? 5.429 -4.508 5.143 1.00 96.75 71 SER A O 1
ATOM 528 N N . ASP A 1 72 ? 4.938 -3.014 6.738 1.00 96.94 72 ASP A N 1
ATOM 529 C CA . ASP A 1 72 ? 3.624 -2.664 6.183 1.00 96.94 72 ASP A CA 1
ATOM 530 C C . ASP A 1 72 ? 3.747 -1.705 5.007 1.00 96.94 72 ASP A C 1
ATOM 532 O O . ASP A 1 72 ? 2.839 -1.620 4.190 1.00 96.94 72 ASP A O 1
ATOM 536 N N . GLN A 1 73 ? 4.855 -0.974 4.928 1.00 97.94 73 GLN A N 1
ATOM 537 C CA . GLN A 1 73 ? 5.112 -0.015 3.874 1.00 97.94 73 GLN A CA 1
ATOM 538 C C . GLN A 1 73 ? 5.950 -0.671 2.781 1.00 97.94 73 GLN A C 1
ATOM 540 O O . GLN A 1 73 ? 7.057 -1.137 3.049 1.00 97.94 73 GLN A O 1
ATOM 545 N N . LEU A 1 74 ? 5.427 -0.675 1.556 1.00 98.50 74 LEU A N 1
ATOM 546 C CA . LEU A 1 74 ? 6.135 -1.158 0.372 1.00 98.50 74 LEU A CA 1
ATOM 547 C C . LEU A 1 74 ? 6.524 0.017 -0.527 1.00 98.50 74 LEU A C 1
ATOM 549 O O . LEU A 1 74 ? 5.851 1.053 -0.567 1.00 98.50 74 LEU A O 1
ATOM 553 N N . LEU A 1 75 ? 7.600 -0.168 -1.279 1.00 98.50 75 LEU A N 1
ATOM 554 C CA . LEU A 1 75 ? 7.986 0.662 -2.407 1.00 98.50 75 LEU A CA 1
ATOM 555 C C . LEU A 1 75 ? 7.566 -0.050 -3.689 1.00 98.50 75 LEU A C 1
ATOM 557 O O . LEU A 1 75 ? 8.010 -1.161 -3.967 1.00 98.50 75 LEU A O 1
ATOM 561 N N . VAL A 1 76 ? 6.700 0.603 -4.452 1.00 98.50 76 VAL A N 1
ATOM 562 C CA . VAL A 1 76 ? 6.272 0.200 -5.789 1.00 98.50 76 VAL A CA 1
ATOM 563 C C . VAL A 1 76 ? 7.048 1.044 -6.779 1.00 98.50 76 VAL A C 1
ATOM 565 O O . VAL A 1 76 ? 6.925 2.267 -6.787 1.00 98.50 76 VAL A O 1
ATOM 568 N N . GLN A 1 77 ? 7.859 0.400 -7.600 1.00 98.31 77 GLN A N 1
ATOM 569 C CA . GLN A 1 77 ? 8.749 1.063 -8.533 1.00 98.31 77 GLN A CA 1
ATOM 570 C C . GLN A 1 77 ? 8.444 0.629 -9.955 1.00 98.31 77 GLN A C 1
ATOM 572 O O . GLN A 1 77 ? 8.182 -0.548 -10.189 1.00 98.31 77 GLN A O 1
ATOM 577 N N . VAL A 1 78 ? 8.506 1.578 -10.887 1.00 97.75 78 VAL A N 1
ATOM 578 C CA . VAL A 1 78 ? 8.507 1.330 -12.332 1.00 97.75 78 VAL A CA 1
ATOM 579 C C . VAL A 1 78 ? 9.753 1.982 -12.907 1.00 97.75 78 VAL A C 1
ATOM 581 O O . VAL A 1 78 ? 10.059 3.127 -12.572 1.00 97.75 78 VAL A O 1
ATOM 584 N N . PHE A 1 79 ? 10.498 1.249 -13.724 1.00 96.19 79 PHE A N 1
ATOM 585 C CA . PHE A 1 79 ? 11.792 1.696 -14.227 1.00 96.19 79 PHE A CA 1
ATOM 586 C C . PHE A 1 79 ? 12.137 1.058 -15.569 1.00 96.19 79 PHE A C 1
ATOM 588 O O . PHE A 1 79 ? 11.521 0.083 -16.001 1.00 96.19 79 PHE A O 1
ATOM 595 N N . GLU A 1 80 ? 13.147 1.622 -16.216 1.00 94.25 80 GLU A N 1
ATOM 596 C CA . GLU A 1 80 ? 13.749 1.099 -17.437 1.00 94.25 80 GLU A CA 1
ATOM 597 C C . GLU A 1 80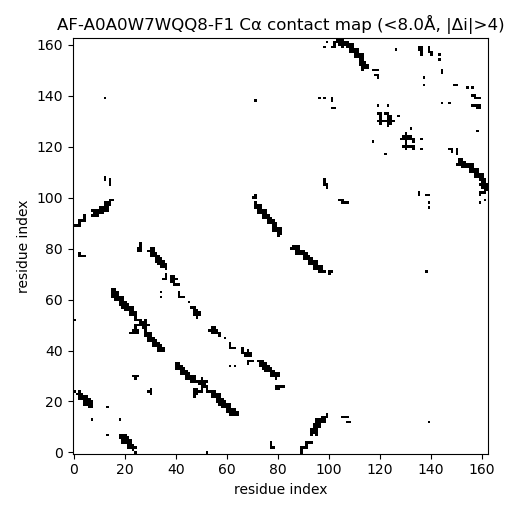 ? 15.106 0.477 -17.105 1.00 94.25 80 GLU A C 1
ATOM 599 O O . GLU A 1 80 ? 15.790 0.933 -16.187 1.00 94.25 80 GLU A O 1
ATOM 604 N N . ILE A 1 81 ? 15.525 -0.522 -17.879 1.00 93.44 81 ILE A N 1
ATOM 605 C CA . ILE A 1 81 ? 16.899 -1.027 -17.846 1.00 93.44 81 ILE A CA 1
ATOM 606 C C . ILE A 1 81 ? 17.654 -0.410 -19.024 1.00 93.44 81 ILE A C 1
ATOM 608 O O . ILE A 1 81 ? 17.269 -0.562 -20.182 1.00 93.44 81 ILE A O 1
ATOM 612 N N . SER A 1 82 ? 18.732 0.309 -18.723 1.00 91.44 82 SER A N 1
ATOM 613 C CA . SER A 1 82 ? 19.606 0.925 -19.718 1.00 91.44 82 SER A CA 1
ATOM 614 C C . SER A 1 82 ? 20.293 -0.154 -20.567 1.00 91.44 82 SER A C 1
ATOM 616 O O . SER A 1 82 ? 21.038 -0.966 -20.015 1.00 91.44 82 SER A O 1
ATOM 618 N N . PRO A 1 83 ? 20.153 -0.144 -21.908 1.00 89.06 83 PRO A N 1
ATOM 619 C CA . PRO A 1 83 ? 20.841 -1.112 -22.767 1.00 89.06 83 PRO A CA 1
ATOM 620 C C . PRO A 1 83 ? 22.361 -0.885 -22.816 1.00 89.06 83 PRO A C 1
ATOM 622 O O . PRO A 1 83 ? 23.098 -1.740 -23.294 1.00 89.06 83 PRO A O 1
ATOM 625 N N . LYS A 1 84 ? 22.849 0.270 -22.338 1.00 92.06 84 LYS A N 1
ATOM 626 C CA . LYS A 1 84 ? 24.278 0.618 -22.362 1.00 92.06 84 LYS A CA 1
ATOM 627 C C . LYS A 1 84 ? 25.068 -0.061 -21.247 1.00 92.06 84 LYS A C 1
ATOM 629 O O . LYS A 1 84 ? 26.210 -0.446 -21.462 1.00 92.06 84 LYS A O 1
ATOM 634 N N . ASP A 1 85 ? 24.490 -0.128 -20.051 1.00 95.38 85 ASP A N 1
ATOM 635 C CA . ASP A 1 85 ? 25.191 -0.543 -18.832 1.00 95.38 85 ASP A CA 1
ATOM 636 C C . ASP A 1 85 ? 24.343 -1.401 -17.880 1.00 95.38 85 ASP A C 1
ATOM 638 O O . ASP A 1 85 ? 24.795 -1.721 -16.783 1.00 95.38 85 ASP A O 1
ATOM 642 N N . GLY A 1 86 ? 23.124 -1.778 -18.277 1.00 94.12 86 GLY A N 1
ATOM 643 C CA . GLY A 1 86 ? 22.223 -2.621 -17.488 1.00 94.12 86 GLY A CA 1
ATOM 644 C C . GLY A 1 86 ? 21.668 -1.9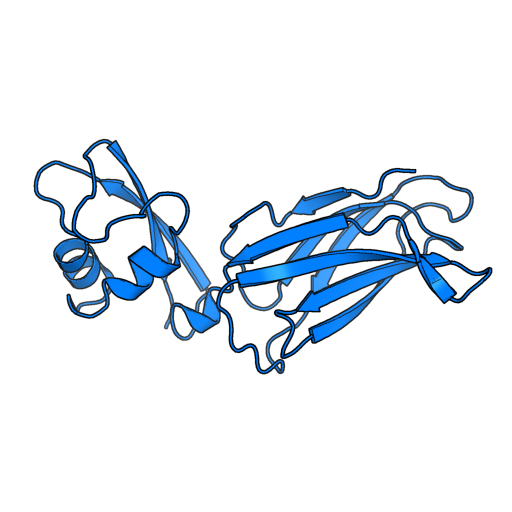49 -16.232 1.00 94.12 86 GLY A C 1
ATOM 645 O O . GLY A 1 86 ? 21.028 -2.614 -15.419 1.00 94.12 86 GLY A O 1
ATOM 646 N N . LYS A 1 87 ? 21.908 -0.647 -16.037 1.00 96.12 87 LYS A N 1
ATOM 647 C CA . LYS A 1 87 ? 21.439 0.070 -14.850 1.00 96.12 87 LYS A CA 1
ATOM 648 C C . LYS A 1 87 ? 19.970 0.427 -14.952 1.00 96.12 87 LYS A C 1
ATOM 650 O O . LYS A 1 87 ? 19.459 0.734 -16.027 1.00 96.12 87 LYS A O 1
ATOM 655 N N . GLU A 1 88 ? 19.325 0.474 -13.799 1.00 95.44 88 GLU A N 1
ATOM 656 C CA . GLU A 1 88 ? 17.982 1.016 -13.677 1.00 95.44 88 GLU A CA 1
ATOM 657 C C . GLU A 1 88 ? 18.010 2.534 -13.881 1.00 95.44 88 GLU A C 1
ATOM 659 O O . GLU A 1 88 ? 18.778 3.254 -13.237 1.00 95.44 88 GLU A O 1
ATOM 664 N N . VAL A 1 89 ? 17.166 3.029 -14.781 1.00 93.94 89 VAL A N 1
ATOM 665 C CA . VAL A 1 89 ? 17.033 4.455 -15.096 1.00 93.94 89 VAL A CA 1
ATOM 666 C C . VAL A 1 89 ? 15.565 4.863 -15.092 1.00 93.94 89 VAL A C 1
ATOM 668 O O . VAL A 1 89 ? 14.667 4.026 -15.175 1.00 93.94 89 VAL A O 1
ATOM 671 N N . ASN A 1 90 ? 15.320 6.170 -14.955 1.00 93.06 90 ASN A N 1
ATOM 672 C CA . ASN A 1 90 ? 13.974 6.754 -14.899 1.00 93.06 90 ASN A CA 1
ATOM 673 C C . ASN A 1 90 ? 13.059 6.060 -13.872 1.00 93.06 90 ASN A C 1
ATOM 675 O O . ASN A 1 90 ? 11.861 5.884 -14.105 1.00 93.06 90 ASN A O 1
ATOM 679 N N . VAL A 1 91 ? 13.646 5.659 -12.739 1.00 95.62 91 VAL A N 1
ATOM 680 C CA . VAL A 1 91 ? 12.947 4.971 -11.655 1.00 95.62 91 VAL A CA 1
ATOM 681 C C . VAL A 1 91 ? 11.927 5.919 -11.040 1.00 95.62 91 VAL A C 1
ATOM 683 O O . VAL A 1 91 ? 12.281 6.932 -10.435 1.00 95.62 91 VAL A O 1
ATOM 686 N N . VAL A 1 92 ? 10.653 5.564 -11.147 1.00 96.44 92 VAL A N 1
ATOM 687 C CA . VAL A 1 92 ? 9.576 6.212 -10.400 1.00 96.44 92 VAL A CA 1
ATOM 688 C C . VAL A 1 92 ? 9.125 5.319 -9.267 1.00 96.44 92 VAL A C 1
ATOM 690 O O . VAL A 1 92 ? 9.052 4.107 -9.423 1.00 96.44 92 VAL A O 1
ATOM 693 N N . THR A 1 93 ? 8.852 5.924 -8.113 1.00 97.44 93 THR A N 1
ATOM 694 C CA . THR A 1 93 ? 8.536 5.203 -6.878 1.00 97.44 93 THR A CA 1
ATOM 695 C C . THR A 1 93 ? 7.255 5.749 -6.260 1.00 97.44 93 THR A C 1
ATOM 697 O O . THR A 1 93 ? 7.146 6.947 -6.005 1.00 97.44 93 THR A O 1
ATOM 700 N N . ALA A 1 94 ? 6.315 4.860 -5.962 1.00 97.38 94 ALA A N 1
ATOM 701 C CA . ALA A 1 94 ? 5.169 5.107 -5.104 1.00 97.38 94 ALA A CA 1
ATOM 702 C C . ALA A 1 94 ? 5.333 4.292 -3.819 1.00 97.38 94 ALA A C 1
ATOM 704 O O . ALA A 1 94 ? 5.582 3.091 -3.859 1.00 97.38 94 ALA A O 1
ATOM 705 N N . SER A 1 95 ? 5.205 4.939 -2.664 1.00 98.06 95 SER A N 1
ATOM 706 C CA . SER A 1 95 ? 5.211 4.232 -1.385 1.00 98.06 95 SER A CA 1
ATOM 707 C C . SER A 1 95 ? 3.784 3.940 -0.947 1.00 98.06 95 SER A C 1
ATOM 709 O O . SER A 1 95 ? 2.972 4.857 -0.948 1.00 98.06 95 SER A O 1
ATOM 711 N N . VAL A 1 96 ? 3.477 2.700 -0.572 1.00 98.44 96 VAL A N 1
ATOM 712 C CA . VAL A 1 96 ? 2.112 2.218 -0.290 1.00 98.44 96 VAL A CA 1
ATOM 713 C C . VAL A 1 96 ? 2.046 1.444 1.017 1.00 98.44 96 VAL A C 1
ATOM 715 O O . VAL A 1 96 ? 3.081 1.043 1.545 1.00 98.44 96 VAL A O 1
ATOM 718 N N . LEU A 1 97 ? 0.834 1.194 1.511 1.00 98.50 97 LEU A N 1
ATOM 719 C CA . LEU A 1 97 ? 0.574 0.352 2.678 1.00 98.50 97 LEU A CA 1
ATOM 720 C C . LEU A 1 97 ? -0.000 -1.000 2.242 1.00 98.50 97 LEU A C 1
ATOM 722 O O . LEU A 1 97 ? -1.011 -1.058 1.547 1.00 98.50 97 LEU A O 1
ATOM 726 N N . TYR A 1 98 ? 0.615 -2.099 2.664 1.00 98.31 98 TYR A N 1
ATOM 727 C CA . TYR A 1 98 ? 0.215 -3.454 2.306 1.00 98.31 98 TYR A CA 1
ATOM 728 C C . TYR A 1 98 ? -0.808 -4.009 3.297 1.00 98.31 98 TYR A C 1
ATOM 730 O O . TYR A 1 98 ? -0.479 -4.520 4.373 1.00 98.31 98 TYR A O 1
ATOM 738 N N . GLY A 1 99 ? -2.080 -3.919 2.909 1.00 98.19 99 GLY A N 1
ATOM 739 C CA . GLY A 1 99 ? -3.229 -4.299 3.726 1.00 98.19 99 GLY A CA 1
ATOM 740 C C . GLY A 1 99 ? -3.167 -5.711 4.329 1.00 98.19 99 GLY A C 1
ATOM 741 O O . GLY A 1 99 ? -3.470 -5.834 5.517 1.00 98.19 99 GLY A O 1
ATOM 742 N N . PRO A 1 100 ? -2.708 -6.762 3.613 1.00 97.75 100 PRO A N 1
ATOM 743 C CA . PRO A 1 100 ? -2.604 -8.121 4.159 1.00 97.75 100 PRO A CA 1
ATOM 744 C C . PRO A 1 100 ? -1.702 -8.267 5.393 1.00 97.75 100 PRO A C 1
ATOM 746 O O . PRO A 1 100 ? -1.846 -9.230 6.143 1.00 97.75 100 PRO A O 1
ATOM 749 N N . ARG A 1 101 ? -0.780 -7.325 5.638 1.00 97.19 101 ARG A N 1
ATOM 750 C CA . ARG A 1 101 ? -0.001 -7.287 6.888 1.00 97.19 101 ARG A CA 1
ATOM 751 C C . ARG A 1 101 ? -0.725 -6.579 8.027 1.00 97.19 101 ARG A C 1
ATOM 753 O O . ARG A 1 101 ? -0.421 -6.824 9.198 1.00 97.19 101 ARG A O 1
ATOM 760 N N . ILE A 1 102 ? -1.667 -5.697 7.706 1.00 97.75 102 ILE A N 1
ATOM 761 C CA . ILE A 1 102 ? -2.436 -4.911 8.673 1.00 97.75 102 ILE A CA 1
ATOM 762 C C . ILE A 1 102 ? -3.625 -5.722 9.193 1.00 97.75 102 ILE A C 1
ATOM 764 O O . ILE A 1 102 ? -3.838 -5.787 10.407 1.00 97.75 102 ILE A O 1
ATOM 768 N N . VAL A 1 103 ? -4.367 -6.375 8.297 1.00 97.50 103 VAL A N 1
ATOM 769 C CA . VAL A 1 103 ? -5.509 -7.233 8.629 1.00 97.50 103 VAL A CA 1
ATOM 770 C C . VAL A 1 103 ? -5.453 -8.538 7.815 1.00 97.50 103 VAL A C 1
ATOM 772 O O . VAL A 1 103 ? -5.212 -8.485 6.607 1.00 97.50 103 VAL A O 1
ATOM 775 N N . PRO A 1 104 ? -5.650 -9.712 8.449 1.00 95.62 104 PRO A N 1
ATOM 776 C CA . PRO A 1 104 ? -5.737 -10.986 7.735 1.00 95.62 104 PRO A CA 1
ATOM 777 C C . PRO A 1 104 ? -6.829 -10.960 6.666 1.00 95.62 104 PRO A C 1
ATOM 779 O O . PRO A 1 104 ? -7.871 -10.351 6.873 1.00 95.62 104 PRO A O 1
ATOM 782 N N . GLY A 1 105 ? -6.577 -11.576 5.509 1.00 95.94 105 GLY A N 1
ATOM 783 C CA . GLY A 1 105 ? -7.560 -11.638 4.422 1.00 95.94 105 GLY A CA 1
ATOM 784 C C . GLY A 1 105 ? -8.014 -10.274 3.897 1.00 95.94 105 GLY A C 1
ATOM 785 O O . GLY A 1 105 ? -9.158 -10.142 3.474 1.00 95.94 105 GLY A O 1
ATOM 786 N N . TYR A 1 106 ? -7.151 -9.253 3.973 1.00 98.00 106 TYR A N 1
ATOM 787 C CA . TYR A 1 106 ? -7.470 -7.892 3.546 1.00 98.00 106 TYR A CA 1
ATOM 788 C C . TYR A 1 106 ? -8.090 -7.843 2.147 1.00 98.00 106 TYR A C 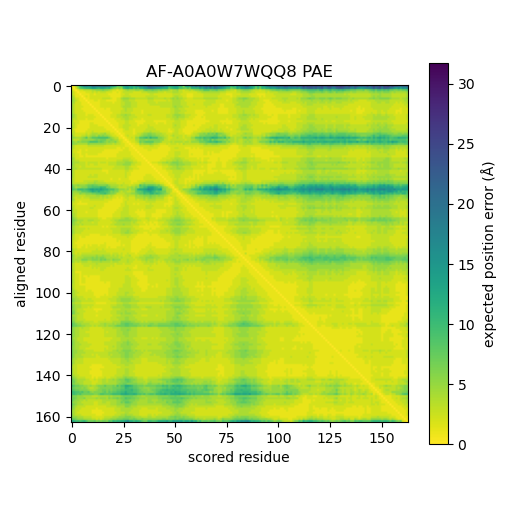1
ATOM 790 O O . TYR A 1 106 ? -7.500 -8.337 1.185 1.00 98.00 106 TYR A O 1
ATOM 798 N N . TYR A 1 107 ? -9.236 -7.172 2.036 1.00 95.94 107 TYR A N 1
ATOM 799 C CA . TYR A 1 107 ? -9.927 -6.960 0.761 1.00 95.94 107 TYR A CA 1
ATOM 800 C C . TYR A 1 107 ? -10.363 -5.507 0.527 1.00 95.94 107 TYR A C 1
ATOM 802 O O . TYR A 1 107 ? -10.922 -5.197 -0.522 1.00 95.94 107 TYR A O 1
ATOM 810 N N . GLY A 1 108 ? -10.115 -4.600 1.474 1.00 96.81 108 GLY A N 1
ATOM 811 C CA . GLY A 1 108 ? -10.429 -3.182 1.314 1.00 96.81 108 GLY A CA 1
ATOM 812 C C . GLY A 1 108 ? -10.500 -2.437 2.639 1.00 96.81 108 GLY A C 1
ATOM 813 O O . GLY A 1 108 ? -10.172 -2.980 3.689 1.00 96.81 108 GLY A O 1
ATOM 814 N N . TYR A 1 109 ? -10.951 -1.189 2.609 1.00 98.12 109 TYR A N 1
ATOM 815 C CA . TYR A 1 109 ? -11.174 -0.379 3.804 1.00 98.12 109 TYR A CA 1
ATOM 816 C C . TYR A 1 109 ? -12.485 0.401 3.695 1.00 98.12 109 TYR A C 1
ATOM 818 O O . TYR A 1 109 ? -13.018 0.598 2.604 1.00 98.12 109 TYR A O 1
ATOM 826 N N . ARG A 1 110 ? -13.005 0.852 4.836 1.00 97.81 110 ARG A N 1
ATOM 827 C CA . ARG A 1 110 ? -14.061 1.872 4.903 1.00 97.81 110 ARG A CA 1
ATOM 828 C C . ARG A 1 110 ? -13.473 3.183 5.380 1.00 97.81 110 ARG A C 1
ATOM 830 O O . ARG A 1 110 ? -12.542 3.186 6.178 1.00 97.81 110 ARG A O 1
ATOM 837 N N . GLU A 1 111 ? -14.044 4.284 4.929 1.00 97.94 111 GLU A N 1
ATOM 838 C CA . GLU A 1 111 ? -13.760 5.589 5.507 1.00 97.94 111 GLU A CA 1
ATOM 839 C C . GLU A 1 111 ? -14.706 5.842 6.677 1.00 97.94 111 GLU A C 1
ATOM 841 O O . GLU A 1 111 ? -15.919 5.656 6.567 1.00 97.94 111 GLU A O 1
ATOM 846 N N . HIS A 1 112 ? -14.141 6.256 7.805 1.00 98.00 112 HIS A N 1
ATOM 847 C CA . HIS A 1 112 ? -14.881 6.694 8.977 1.00 98.00 112 HIS A CA 1
ATOM 848 C C . HIS A 1 112 ? -14.539 8.148 9.263 1.00 98.00 112 HIS A C 1
ATOM 850 O O . HIS A 1 112 ? -13.379 8.483 9.512 1.00 98.00 112 HIS A O 1
ATOM 856 N N . LYS A 1 113 ? -15.552 9.013 9.249 1.00 98.00 113 LYS A N 1
ATOM 857 C CA . LYS A 1 113 ? -15.404 10.397 9.690 1.00 98.00 113 LYS A CA 1
ATOM 858 C C . LYS A 1 113 ? -15.553 10.438 11.205 1.00 98.00 113 LYS A C 1
ATOM 860 O O . LYS A 1 113 ? -16.648 10.221 11.716 1.00 98.00 113 LYS A O 1
ATOM 865 N N . VAL A 1 114 ? -14.462 10.737 11.899 1.00 97.69 114 VAL A N 1
ATOM 866 C CA . VAL A 1 114 ? -14.409 10.808 13.362 1.00 97.69 114 VAL A CA 1
ATOM 867 C C . VAL A 1 114 ? -15.431 11.823 13.872 1.00 97.69 114 VAL A C 1
ATOM 869 O O . VAL A 1 114 ? -15.514 12.948 13.369 1.00 97.69 114 VAL A O 1
ATOM 872 N N . VAL A 1 115 ? -16.195 11.441 14.891 1.00 97.62 115 VAL A N 1
ATOM 873 C CA . VAL A 1 115 ? -17.147 12.310 15.596 1.00 97.62 115 VAL A CA 1
ATOM 874 C C . VAL A 1 115 ? -16.766 12.469 17.067 1.00 97.62 115 VAL A C 1
ATOM 876 O O . VAL A 1 115 ? -15.887 11.789 17.594 1.00 97.62 115 VAL A O 1
ATOM 879 N N . LYS A 1 116 ? -17.409 13.416 17.759 1.00 96.81 116 LYS A N 1
ATOM 880 C CA . LYS A 1 116 ? -17.166 13.639 19.190 1.00 96.81 116 LYS A CA 1
ATOM 881 C C . LYS A 1 116 ? -17.503 12.371 19.983 1.00 96.81 116 LYS A C 1
ATOM 883 O O . LYS A 1 116 ? -18.626 11.888 19.908 1.00 96.81 116 LYS A O 1
ATOM 888 N N . GLY A 1 117 ? -16.549 11.907 20.789 1.00 95.06 117 GLY A N 1
ATOM 889 C CA . GLY A 1 117 ? -16.683 10.704 21.616 1.00 95.06 117 GLY A CA 1
ATOM 890 C C . GLY A 1 117 ? -16.084 9.444 20.990 1.00 95.06 117 GLY A C 1
ATOM 891 O O . GLY A 1 117 ? -15.936 8.447 21.696 1.00 95.06 117 GLY A O 1
ATOM 892 N N . ASP A 1 118 ? -15.682 9.490 19.716 1.00 97.50 118 ASP A N 1
ATOM 893 C CA . ASP A 1 118 ? -14.942 8.389 19.109 1.00 97.50 118 ASP A CA 1
ATOM 894 C C . ASP A 1 118 ? -13.581 8.205 19.784 1.00 97.50 118 ASP A C 1
ATOM 896 O O . ASP A 1 118 ? -12.880 9.156 20.130 1.00 97.50 118 ASP A O 1
ATOM 900 N N . THR A 1 119 ? -13.188 6.943 19.909 1.00 97.25 119 THR A N 1
ATOM 901 C CA . THR A 1 119 ? -11.836 6.525 20.284 1.00 97.25 119 THR A CA 1
ATOM 902 C C . THR A 1 119 ? -11.394 5.432 19.322 1.00 97.25 119 THR A C 1
ATOM 904 O O . THR A 1 119 ? -12.233 4.676 18.826 1.00 97.25 119 THR A O 1
ATOM 907 N N . LEU A 1 120 ? -10.089 5.287 19.070 1.00 97.75 120 LEU A N 1
ATOM 908 C CA . LEU A 1 120 ? -9.596 4.218 18.190 1.00 97.75 120 LEU A CA 1
ATOM 909 C C . LEU A 1 120 ? -10.017 2.826 18.684 1.00 97.75 120 LEU A C 1
ATOM 911 O O . LEU A 1 120 ? -10.415 1.980 17.886 1.00 97.75 120 LEU A O 1
ATOM 915 N N . SER A 1 121 ? -9.986 2.609 19.998 1.00 97.56 121 SER A N 1
ATOM 916 C CA . SER A 1 121 ? -10.454 1.382 20.647 1.00 97.56 121 SER A CA 1
ATOM 917 C C . SER A 1 121 ? -11.961 1.169 20.484 1.00 97.56 121 SER A C 1
ATOM 919 O O . SER A 1 121 ? -12.395 0.050 20.216 1.00 97.56 121 SER A O 1
ATOM 921 N N . GLY A 1 122 ? -12.771 2.228 20.591 1.00 97.75 122 GLY A N 1
ATOM 922 C CA . GLY A 1 122 ? -14.213 2.168 20.341 1.00 97.75 122 GLY A CA 1
ATOM 923 C C . GLY A 1 122 ? -14.536 1.813 18.889 1.00 97.75 122 GLY A C 1
ATOM 924 O O . GLY A 1 122 ? -15.332 0.908 18.641 1.00 97.75 122 GLY A O 1
ATOM 925 N N . LEU A 1 123 ? -13.845 2.442 17.934 1.00 97.69 123 LEU A N 1
ATOM 926 C CA . LEU A 1 123 ? -13.967 2.126 16.508 1.00 97.69 123 LEU A CA 1
ATOM 927 C C . LEU A 1 123 ? -13.521 0.689 16.215 1.00 97.69 123 LEU A C 1
ATOM 929 O O . LEU A 1 123 ? -14.211 -0.043 15.510 1.00 97.69 123 LEU A O 1
ATOM 933 N N . ALA A 1 124 ? -12.412 0.241 16.802 1.00 98.19 124 ALA A N 1
ATOM 934 C CA . ALA A 1 124 ? -11.951 -1.137 16.671 1.00 98.19 124 ALA A CA 1
ATOM 935 C C . ALA A 1 124 ? -12.961 -2.139 17.241 1.00 98.19 124 ALA A C 1
ATOM 937 O O . ALA A 1 124 ? -13.261 -3.142 16.597 1.00 98.19 124 ALA A O 1
ATOM 938 N N . LYS A 1 125 ? -13.559 -1.847 18.402 1.00 98.19 125 LYS A N 1
ATOM 939 C CA . LYS A 1 125 ? -14.619 -2.681 18.976 1.00 98.19 125 LYS A CA 1
ATOM 940 C C . LYS A 1 125 ? -15.842 -2.745 18.062 1.00 98.19 125 LYS A C 1
ATOM 942 O O . LYS A 1 125 ? -16.387 -3.829 17.879 1.00 98.19 125 LYS A O 1
ATOM 947 N N . ALA A 1 126 ? -16.244 -1.618 17.478 1.00 97.31 126 ALA A N 1
ATOM 948 C CA . ALA A 1 126 ? -17.394 -1.536 16.582 1.00 97.31 126 ALA A CA 1
ATOM 949 C C . ALA A 1 126 ? -17.168 -2.264 15.245 1.00 97.31 126 ALA A C 1
ATOM 951 O O . ALA A 1 126 ? -18.074 -2.927 14.747 1.00 97.31 126 ALA A O 1
ATOM 952 N N . HIS A 1 127 ? -15.968 -2.164 14.666 1.00 96.94 127 HIS A N 1
ATOM 953 C CA . HIS A 1 127 ? -15.672 -2.714 13.339 1.00 96.94 127 HIS A CA 1
ATOM 954 C C . HIS A 1 127 ? -15.080 -4.123 13.352 1.00 96.94 127 HIS A C 1
ATOM 956 O O . HIS A 1 127 ? -15.303 -4.878 12.409 1.00 96.94 127 HIS A O 1
ATOM 962 N N . TYR A 1 128 ? -14.328 -4.481 14.392 1.00 97.06 128 TYR A N 1
ATOM 963 C CA . TYR A 1 128 ? -13.628 -5.764 14.493 1.00 97.06 128 TYR A CA 1
ATOM 964 C C . TYR A 1 128 ? -14.139 -6.645 15.633 1.00 97.06 128 TYR A C 1
ATOM 966 O O . TYR A 1 128 ? -13.647 -7.755 15.809 1.00 97.06 128 TYR A O 1
ATOM 974 N N . GLY A 1 129 ? -15.071 -6.154 16.454 1.00 97.31 129 GLY A N 1
ATOM 975 C CA . GLY A 1 129 ? -15.542 -6.871 17.639 1.00 97.31 129 GLY A CA 1
ATOM 976 C C . GLY A 1 129 ? -14.544 -6.883 18.802 1.00 97.31 129 GLY A C 1
ATOM 977 O O . GLY A 1 129 ? -14.882 -7.377 19.881 1.00 97.31 129 GLY A O 1
ATOM 978 N N . ASP A 1 130 ? -13.360 -6.284 18.646 1.00 97.50 130 ASP A N 1
ATOM 979 C CA . ASP A 1 130 ? -12.307 -6.228 19.6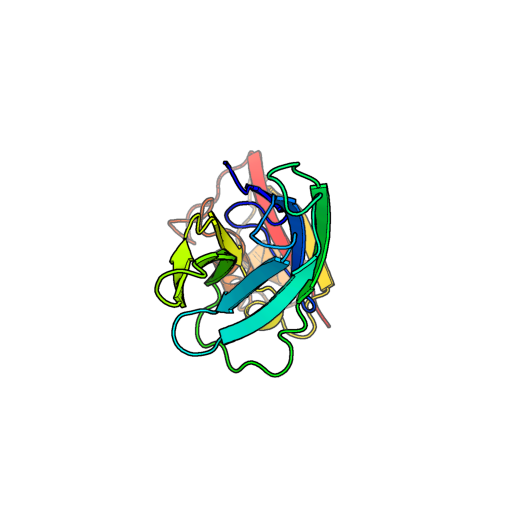61 1.00 97.50 130 ASP A CA 1
ATOM 980 C C . ASP A 1 130 ? -11.603 -4.860 19.669 1.00 97.50 130 ASP A C 1
ATOM 982 O O . ASP A 1 130 ? -11.019 -4.420 18.678 1.00 97.50 130 ASP A O 1
ATOM 986 N N . ALA A 1 131 ? -11.646 -4.203 20.829 1.00 97.44 131 ALA A N 1
ATOM 987 C CA . ALA A 1 131 ? -11.014 -2.913 21.072 1.00 97.44 131 ALA A CA 1
ATOM 988 C C . ALA A 1 131 ? -9.483 -2.973 20.950 1.00 97.44 131 ALA A C 1
ATOM 990 O O . ALA A 1 131 ? -8.862 -1.991 20.548 1.00 97.44 131 ALA A O 1
ATOM 991 N N . SER A 1 132 ? -8.869 -4.123 21.255 1.00 97.06 132 SER A N 1
ATOM 992 C CA . SER A 1 132 ? -7.412 -4.310 21.213 1.00 97.06 132 SER A CA 1
ATOM 993 C C . SER A 1 132 ? -6.835 -4.178 19.794 1.00 97.06 132 SER A C 1
ATOM 995 O O . SER A 1 132 ? -5.654 -3.871 19.608 1.00 97.06 132 SER A O 1
ATOM 997 N N . LEU A 1 133 ? -7.689 -4.331 18.776 1.00 97.81 133 LEU A N 1
ATOM 998 C CA . LEU A 1 133 ? -7.329 -4.274 17.362 1.00 97.81 133 LEU A CA 1
ATOM 999 C C . LEU A 1 133 ? -7.200 -2.845 16.813 1.00 97.81 133 LEU A C 1
ATOM 1001 O O . LEU A 1 133 ? -6.969 -2.669 15.614 1.00 97.81 133 LEU A O 1
ATOM 1005 N N . PHE A 1 134 ? -7.272 -1.818 17.664 1.00 97.44 134 PHE A N 1
ATOM 1006 C CA . PHE A 1 134 ? -7.095 -0.413 17.277 1.00 97.44 134 PHE A CA 1
ATOM 1007 C C . PHE A 1 134 ? -5.779 -0.145 16.533 1.00 97.44 134 PHE A C 1
ATOM 1009 O O . PHE A 1 134 ? -5.731 0.701 15.639 1.00 97.44 134 PHE A O 1
ATOM 1016 N N . LYS A 1 135 ? -4.725 -0.926 16.815 1.00 97.38 135 LYS A N 1
ATOM 1017 C CA . LYS A 1 135 ? -3.435 -0.852 16.110 1.00 97.38 135 LYS A CA 1
ATOM 1018 C C . LYS A 1 135 ? -3.575 -1.036 14.595 1.00 97.38 135 LYS A C 1
ATOM 1020 O O . LYS A 1 135 ? -2.767 -0.491 13.851 1.00 97.38 135 LYS A O 1
ATOM 1025 N N . ARG A 1 136 ? -4.594 -1.763 14.116 1.00 98.06 136 ARG A N 1
ATOM 1026 C CA . ARG A 1 136 ? -4.881 -1.897 12.675 1.00 98.06 136 ARG A CA 1
ATOM 1027 C C . ARG A 1 136 ? -5.271 -0.556 12.051 1.00 98.06 136 ARG A C 1
ATOM 1029 O O . ARG A 1 136 ? -4.818 -0.245 10.958 1.00 98.06 136 ARG A O 1
ATOM 1036 N N . ILE A 1 137 ? -6.061 0.246 12.766 1.00 98.31 137 ILE A N 1
ATOM 1037 C CA . ILE A 1 137 ? -6.483 1.583 12.323 1.00 98.31 137 ILE A CA 1
ATOM 1038 C C . ILE A 1 137 ? -5.278 2.527 12.309 1.00 98.31 137 ILE A C 1
ATOM 1040 O O . ILE A 1 137 ? -5.077 3.229 11.325 1.00 98.31 137 ILE A O 1
ATOM 1044 N N . VAL A 1 138 ? -4.433 2.490 13.347 1.00 97.94 138 VAL A N 1
ATOM 1045 C CA . VAL A 1 138 ? -3.195 3.292 13.399 1.00 97.94 138 VAL A CA 1
ATOM 1046 C C . VAL A 1 138 ? -2.293 2.981 12.201 1.00 97.94 138 VAL A C 1
ATOM 1048 O O . VAL A 1 138 ? -1.925 3.879 11.450 1.00 97.94 138 VAL A O 1
ATOM 1051 N N . ARG A 1 139 ? -1.999 1.695 11.965 1.00 97.62 139 ARG A N 1
ATOM 1052 C CA . ARG A 1 139 ? -1.126 1.235 10.867 1.00 97.62 139 ARG A CA 1
ATOM 1053 C C . ARG A 1 139 ? -1.667 1.584 9.478 1.00 97.62 139 ARG A C 1
ATOM 1055 O O . ARG A 1 139 ? -0.887 1.783 8.555 1.00 97.62 139 ARG A O 1
ATOM 1062 N N . ALA A 1 140 ? -2.987 1.676 9.328 1.00 98.25 140 ALA A N 1
ATOM 1063 C CA . ALA A 1 140 ? -3.640 2.059 8.081 1.00 98.25 140 ALA A CA 1
ATOM 1064 C C . ALA A 1 140 ? -3.685 3.576 7.833 1.00 98.25 140 ALA A C 1
ATOM 1066 O O . ALA A 1 140 ? -4.043 3.979 6.731 1.00 98.25 140 ALA A O 1
ATOM 1067 N N . ASN A 1 141 ? -3.352 4.415 8.823 1.00 97.94 141 ASN A N 1
ATOM 1068 C CA . ASN A 1 141 ? -3.460 5.876 8.738 1.00 97.94 141 ASN A CA 1
ATOM 1069 C C . ASN A 1 141 ? -2.209 6.612 9.261 1.00 97.94 141 ASN A C 1
ATOM 1071 O O . ASN A 1 141 ? -2.343 7.520 10.084 1.00 97.94 141 ASN A O 1
ATOM 1075 N N . PRO A 1 142 ? -0.993 6.261 8.806 1.00 95.81 142 PRO A N 1
ATOM 1076 C CA . PRO A 1 142 ? 0.248 6.830 9.339 1.00 95.81 142 PRO A CA 1
ATOM 1077 C C . PRO A 1 142 ? 0.407 8.336 9.077 1.00 95.81 142 PRO A C 1
ATOM 1079 O O . PRO A 1 142 ? 1.181 9.001 9.755 1.00 95.81 142 PRO A O 1
ATOM 1082 N N . ASP A 1 143 ? -0.307 8.885 8.095 1.00 93.88 143 ASP A N 1
ATOM 1083 C CA . ASP A 1 143 ? -0.349 10.316 7.785 1.00 93.88 143 ASP A CA 1
ATOM 1084 C C . ASP A 1 143 ? -1.367 11.093 8.629 1.00 93.88 143 ASP A C 1
ATOM 1086 O O . ASP A 1 143 ? -1.229 12.302 8.790 1.00 93.88 143 ASP A O 1
ATOM 1090 N N . GLN A 1 144 ? -2.380 10.409 9.168 1.00 93.62 144 GLN A N 1
ATOM 1091 C CA . GLN A 1 144 ? -3.455 11.033 9.941 1.00 93.62 144 GLN A CA 1
ATOM 1092 C C . GLN A 1 144 ? -3.285 10.823 11.453 1.00 93.62 144 GLN A C 1
ATOM 1094 O O . GLN A 1 144 ? -3.775 11.626 12.243 1.00 93.62 144 GLN A O 1
ATOM 1099 N N . ILE A 1 145 ? -2.626 9.741 11.875 1.00 93.19 145 ILE A N 1
ATOM 1100 C CA . ILE A 1 145 ? -2.475 9.364 13.285 1.00 93.19 145 ILE A CA 1
ATOM 1101 C C . ILE A 1 145 ? -0.989 9.320 13.634 1.00 93.19 145 ILE A C 1
ATOM 1103 O O . ILE A 1 145 ? -0.308 8.322 13.403 1.00 93.19 145 ILE A O 1
ATOM 1107 N N . THR A 1 146 ? -0.499 10.404 14.229 1.00 89.25 146 THR A N 1
ATOM 1108 C CA . THR A 1 146 ? 0.844 10.473 14.826 1.00 89.25 146 THR A CA 1
ATOM 1109 C C . THR A 1 146 ? 0.836 10.112 16.311 1.00 89.25 146 THR A C 1
ATOM 1111 O O . THR A 1 146 ? 1.816 9.573 16.817 1.00 89.25 146 THR A O 1
ATOM 1114 N N . ASP A 1 147 ? -0.283 10.363 16.993 1.00 91.31 147 ASP A N 1
ATOM 1115 C CA . ASP A 1 147 ? -0.525 10.023 18.393 1.00 91.31 147 ASP A CA 1
ATOM 1116 C C . ASP A 1 147 ? -1.835 9.211 18.489 1.00 91.31 147 ASP A C 1
ATOM 1118 O O . ASP A 1 147 ? -2.908 9.762 18.227 1.00 91.31 147 ASP A O 1
ATOM 1122 N N . PRO A 1 148 ? -1.781 7.905 18.819 1.00 88.94 148 PRO A N 1
ATOM 1123 C CA . PRO A 1 148 ? -2.967 7.051 18.909 1.00 88.94 148 PRO A CA 1
ATOM 1124 C C . PRO A 1 148 ? -4.025 7.530 19.911 1.00 88.94 148 PRO A C 1
ATOM 1126 O O . PRO A 1 148 ? -5.200 7.193 19.754 1.00 88.94 148 PRO A O 1
ATOM 1129 N N . ASP A 1 149 ? -3.637 8.329 20.908 1.00 88.94 149 ASP A N 1
ATOM 1130 C CA . ASP A 1 149 ? -4.563 8.859 21.912 1.00 88.94 149 ASP A CA 1
ATOM 1131 C C . ASP A 1 149 ? -5.251 10.155 21.449 1.00 88.94 149 ASP A C 1
ATOM 1133 O O . ASP A 1 149 ? -6.128 10.684 22.137 1.00 88.94 149 ASP A O 1
ATOM 1137 N N . LYS A 1 150 ? -4.889 10.674 20.267 1.00 89.06 150 LYS A N 1
ATOM 1138 C CA . LYS A 1 150 ? -5.412 11.929 19.720 1.00 89.06 150 LYS A CA 1
ATOM 1139 C C . LYS A 1 150 ? -5.986 11.726 18.324 1.00 89.06 150 LYS A C 1
ATOM 1141 O O . LYS A 1 150 ? -5.303 11.887 17.317 1.00 89.06 150 LYS A O 1
ATOM 1146 N N . ILE A 1 151 ? -7.288 11.461 18.273 1.00 95.62 151 ILE A N 1
ATOM 1147 C CA . ILE A 1 151 ? -8.092 11.628 17.057 1.00 95.62 151 ILE A CA 1
ATOM 1148 C C . ILE A 1 151 ? -9.028 12.820 17.213 1.00 95.62 151 ILE A C 1
ATOM 1150 O O . ILE A 1 151 ? -9.490 13.125 18.314 1.00 95.62 151 ILE A O 1
ATOM 1154 N N . THR A 1 152 ? -9.299 13.511 16.110 1.00 95.00 152 THR A N 1
ATOM 1155 C CA . THR A 1 152 ? -10.073 14.760 16.134 1.00 95.00 152 THR A CA 1
ATOM 1156 C C . THR A 1 152 ? -11.367 14.634 15.335 1.00 95.00 152 THR A C 1
ATOM 1158 O O . THR A 1 152 ? -11.354 14.066 14.242 1.00 95.00 152 THR A O 1
ATOM 1161 N N . PRO A 1 153 ? -12.503 15.160 15.835 1.00 97.00 153 PRO A N 1
ATOM 1162 C CA . PRO A 1 153 ? -13.736 15.187 15.060 1.00 97.00 153 PRO A CA 1
ATOM 1163 C C . PRO A 1 153 ? -13.539 15.858 13.695 1.00 97.00 153 PRO A C 1
ATOM 1165 O O . PRO A 1 153 ? -12.967 16.941 13.606 1.00 97.00 153 PRO A O 1
ATOM 1168 N N . GLY A 1 154 ? -14.033 15.219 12.635 1.00 96.56 154 GLY A N 1
ATOM 1169 C CA . GLY A 1 154 ? -13.867 15.649 11.245 1.00 96.56 154 GLY A CA 1
ATOM 1170 C C . GLY A 1 154 ? -12.750 14.933 10.483 1.00 96.56 154 GLY A C 1
ATOM 1171 O O . GLY A 1 154 ? -12.805 14.909 9.254 1.00 96.56 154 GLY A O 1
ATOM 1172 N N . GLN A 1 155 ? -11.800 14.305 11.181 1.00 96.06 155 GLN A N 1
ATOM 1173 C CA . GLN A 1 155 ? -10.750 13.480 10.583 1.00 96.06 155 GLN A CA 1
ATOM 1174 C C . GLN A 1 155 ? -11.350 12.272 9.852 1.00 96.06 155 GLN A C 1
ATOM 1176 O O . GLN A 1 155 ? -12.281 11.644 10.354 1.00 96.06 155 GLN A O 1
ATOM 1181 N N . ILE A 1 156 ? -10.816 11.936 8.677 1.00 97.00 156 ILE A N 1
ATOM 1182 C CA . ILE A 1 156 ? -11.233 10.755 7.913 1.00 97.00 156 ILE A CA 1
ATOM 1183 C C . ILE A 1 156 ? -10.197 9.658 8.132 1.00 97.00 156 ILE A C 1
ATOM 1185 O O . ILE A 1 156 ? -9.030 9.813 7.779 1.00 97.00 156 ILE A O 1
ATOM 1189 N N . LEU A 1 157 ? -10.629 8.555 8.737 1.00 98.00 157 LEU A N 1
ATOM 1190 C CA . LEU A 1 157 ? -9.794 7.394 9.007 1.00 98.00 157 LEU A CA 1
ATOM 1191 C C . LEU A 1 157 ? -10.168 6.237 8.094 1.00 98.00 157 LEU A C 1
ATOM 1193 O O . LEU A 1 157 ? -11.340 5.929 7.891 1.00 98.00 157 LEU A O 1
ATOM 1197 N N . ARG A 1 158 ? -9.151 5.543 7.601 1.00 98.44 158 ARG A N 1
ATOM 1198 C CA . ARG A 1 158 ? -9.278 4.290 6.864 1.00 98.44 158 ARG A CA 1
ATOM 1199 C C . ARG A 1 158 ? -9.363 3.137 7.856 1.00 98.44 158 ARG A C 1
ATOM 1201 O O . ARG A 1 158 ? -8.433 2.898 8.625 1.00 98.44 158 ARG A O 1
ATOM 1208 N N . ILE A 1 159 ? -10.471 2.415 7.842 1.00 98.44 159 ILE A N 1
ATOM 1209 C CA . ILE A 1 159 ? -10.716 1.230 8.662 1.00 98.44 159 ILE A CA 1
ATOM 1210 C C . ILE A 1 159 ? -10.489 -0.004 7.777 1.00 98.44 159 ILE A C 1
ATOM 1212 O O . ILE A 1 159 ? -11.373 -0.325 6.978 1.00 98.44 159 ILE A O 1
ATOM 1216 N N . PRO A 1 160 ? -9.314 -0.663 7.836 1.00 98.38 160 PRO A N 1
ATOM 1217 C CA . PRO A 1 160 ? -9.003 -1.811 6.984 1.00 98.38 160 PRO A CA 1
ATOM 1218 C C . PRO A 1 160 ? -9.869 -3.026 7.330 1.00 98.38 160 PRO A C 1
ATOM 1220 O O . PRO A 1 160 ? -10.080 -3.339 8.497 1.00 98.38 160 PRO A O 1
ATOM 1223 N N . ILE A 1 161 ? -10.334 -3.748 6.317 1.00 97.44 161 ILE A N 1
ATOM 1224 C CA . ILE A 1 161 ? -11.247 -4.884 6.442 1.00 97.44 161 ILE A CA 1
ATOM 1225 C C . ILE A 1 161 ? -10.617 -6.114 5.799 1.00 97.44 161 ILE A C 1
ATOM 1227 O O . ILE A 1 161 ? -10.015 -6.041 4.725 1.00 97.44 161 ILE A O 1
ATOM 1231 N N . GLY A 1 162 ? -10.776 -7.243 6.476 1.00 95.31 162 GLY A N 1
ATOM 1232 C CA . GLY A 1 162 ? -10.360 -8.552 6.012 1.00 95.31 162 GLY A CA 1
ATOM 1233 C C . GLY A 1 162 ? -11.192 -9.656 6.663 1.00 95.31 162 GLY A C 1
ATOM 1234 O O . GLY A 1 162 ? -12.128 -9.351 7.408 1.00 95.31 162 GLY A O 1
ATOM 1235 N N . THR A 1 163 ? -10.885 -10.909 6.332 1.00 87.62 163 THR A N 1
ATOM 1236 C CA . THR A 1 163 ? -11.610 -12.115 6.776 1.00 87.62 163 THR A CA 1
ATOM 1237 C C . THR A 1 163 ? -11.021 -12.731 8.034 1.00 87.62 163 THR A C 1
ATOM 1239 O O . THR A 1 163 ? -9.771 -12.783 8.118 1.00 87.62 163 THR A O 1
#

InterPro domains:
  IPR018392 LysM domain [PF01476] (112-160)
  IPR018392 LysM domain [PS51782] (110-159)
  IPR018392 LysM domain [SM00257] (111-160)
  IPR018392 LysM domain [cd00118] (110-159)
  IPR018911 Bacterial spore germination, immunoglobulin-like domain [PF10648] (5-86)
  IPR036779 LysM domain superfamily [G3DSA:3.10.350.10] (103-163)
  IPR036779 LysM domain superfamily [SSF54106] (110-160)
  IPR052196 Bacterial Potassium Binding [PTHR34700] (110-160)

Mean predicted aligned error: 3.46 Å

Organism: NCBI:txid1765722

Sequence (163 aa):
MTNRIDQPRKLDLVGNPVHLGGIGTGHEATLHYRVGDGHAEVTGHFNAGGGSGEHGQFHVKADVGKAKFQSDQLLVQVFEISPKDGKEVNVVTASVLYGPRIVPGYYGYREHKVVKGDTLSGLAKAHYGDASLFKRIVRANPDQITDPDKITPGQILRIPIGT

Radius of gyration: 18.49 Å; Cα contacts (8 Å, |Δi|>4): 391; chains: 1; bounding box: 43×31×52 Å

Solvent-accessible surface area (backbone atoms only — not comparable to full-atom values): 9000 Å² total; per-residue (Å²): 131,77,50,46,69,70,31,53,45,77,61,38,78,35,50,75,50,35,60,40,29,32,39,28,52,17,69,79,7,37,35,34,38,38,40,28,54,90,80,27,70,43,73,53,72,51,74,21,43,68,33,85,71,43,70,19,71,44,76,48,73,46,76,49,82,84,54,71,61,88,56,50,52,33,43,41,32,41,28,27,65,37,92,87,75,68,44,80,38,69,71,36,78,30,44,28,28,40,32,57,75,59,33,53,64,32,78,53,64,45,82,43,70,38,47,90,88,67,43,55,38,57,50,19,27,74,75,68,73,36,38,84,51,24,62,36,37,44,72,59,25,66,91,78,40,90,46,86,91,58,80,53,66,71,44,77,41,42,44,71,38,51,103

Nearest PDB structures (foldseek):
  7pvc-assembly1_A  TM=7.248E-01  e=1.085E-03  Escherichia coli K-12
  8zex-assembly1_A  TM=7.507E-01  e=3.802E-03  Escherichia coli
  7vcm-assembly2_B  TM=3.621E-01  e=2.641E-02  Aequorea victoria
  2b5i-assembly1_B  TM=4.018E-01  e=2.895E-01  Homo sapiens
  5m5e-assembly1_B  TM=3.979E-01  e=5.738E-01  Homo sapiens

Secondary structure (DSSP, 8-state):
---EEEESPTT-EE-SSEEEEEEE--GGGEEEEEEE-SS-EEEEEEE-S-SSS--EEEEEEE--TT-----SEEEEEEEEE-TTT--EEEEEEEEEEEHHHHSTT--EEEEEE--TT--HHHHHHHHHS-GGGHHHHHHH-TTT-SSTT---TT-EEEEEE--

pLDDT: mean 95.29, std 5.08, range [58.84, 98.69]

Foldseek 3Di:
DAWDWPPPAAAAAAEFFGKTKGKDAEQCQKKKKWKADVVWIFIDMDGAADNVGGMGIDIDTTGCVPIDHPDQKIKIWMFYQDPVPRDTPNIDIHIYGHLCVLDPAWDFWDKDQDAPPDALLNVCCVQVVGSVSSVSQCSSCVPQPPDNRDDDGRDITTGIDGD